Protein AF-A0A1D8U1Y0-F1 (afdb_monomer_lite)

Secondary structure (DSSP, 8-state):
-HHHHHHHHHHHHHHHHHHHHHHHHHHHHHHHHHHHHHHHHHHHHHH-GGG---PPPPPHHHHHHHHHHHHHHHHHHHHHHHTTSS-GGGGG---HHHHHHHHHHHHHHHHHHHHHHHHT--S---TTS--TT--TTTTPPPTT-SS-TTSHHHHHHH--S-TTS----

Structure (mmCIF, N/CA/C/O backbone):
data_AF-A0A1D8U1Y0-F1
#
_entry.id   AF-A0A1D8U1Y0-F1
#
loop_
_atom_site.group_PDB
_atom_site.id
_atom_site.type_symbol
_atom_site.label_atom_id
_atom_site.label_alt_id
_atom_site.label_comp_id
_atom_site.label_asym_id
_atom_site.label_entity_id
_atom_site.label_seq_id
_atom_site.pdbx_PDB_ins_code
_atom_site.Cartn_x
_atom_site.Cartn_y
_atom_site.Cartn_z
_atom_site.occupancy
_atom_site.B_iso_or_equiv
_atom_site.auth_seq_id
_atom_site.auth_comp_id
_atom_site.auth_asym_id
_atom_site.auth_atom_id
_atom_site.pdbx_PDB_model_num
ATOM 1 N N . MET A 1 1 ? -22.959 1.814 43.490 1.00 60.06 1 MET A N 1
ATOM 2 C CA . MET A 1 1 ? -22.176 2.727 42.620 1.00 60.06 1 MET A CA 1
ATOM 3 C C . MET A 1 1 ? -20.820 2.155 42.183 1.00 60.06 1 MET A C 1
ATOM 5 O O . MET A 1 1 ? -20.349 2.552 41.129 1.00 60.06 1 MET A O 1
ATOM 9 N N . GLU A 1 2 ? -20.203 1.193 42.888 1.00 61.97 2 GLU A N 1
ATOM 10 C CA . GLU A 1 2 ? -18.934 0.581 42.426 1.00 61.97 2 GLU A CA 1
ATOM 11 C C . GLU A 1 2 ? -19.053 -0.290 41.161 1.00 61.97 2 GLU A C 1
ATOM 13 O O . GLU A 1 2 ? -18.146 -0.300 40.330 1.00 61.97 2 GLU A O 1
ATOM 18 N N . SER A 1 3 ? -20.160 -1.022 40.997 1.00 63.06 3 SER A N 1
ATOM 19 C CA . SER A 1 3 ? -20.315 -1.977 39.888 1.00 63.06 3 SER A CA 1
ATOM 20 C C . SER A 1 3 ? -20.357 -1.301 38.513 1.00 63.06 3 SER A C 1
ATOM 22 O O . SER A 1 3 ? -19.796 -1.825 37.557 1.00 63.06 3 SER A O 1
ATOM 24 N N . THR A 1 4 ? -20.979 -0.124 38.404 1.00 64.56 4 THR A N 1
ATOM 25 C CA . THR A 1 4 ? -21.045 0.650 37.153 1.00 64.56 4 THR A CA 1
ATOM 26 C C . THR A 1 4 ? -19.697 1.283 36.801 1.00 64.56 4 THR A C 1
ATOM 28 O O . THR A 1 4 ? -19.325 1.327 35.632 1.00 64.56 4 THR A O 1
ATOM 31 N N . SER A 1 5 ? -18.914 1.691 37.807 1.00 74.56 5 SER A N 1
ATOM 32 C CA . SER A 1 5 ? -17.549 2.203 37.622 1.00 74.56 5 SER A CA 1
ATOM 33 C C . SER A 1 5 ? -16.607 1.140 37.037 1.00 74.56 5 SER A C 1
ATOM 35 O O . SER A 1 5 ? -15.924 1.394 36.044 1.00 74.56 5 SER A O 1
ATOM 37 N N . LYS A 1 6 ? -16.638 -0.088 37.576 1.00 72.81 6 LYS A N 1
ATOM 38 C CA . LYS A 1 6 ? -15.810 -1.211 37.092 1.00 72.81 6 LYS A CA 1
ATOM 39 C C . LYS A 1 6 ? -16.152 -1.621 35.650 1.00 72.81 6 LYS A C 1
ATOM 41 O O . LYS A 1 6 ? -15.247 -1.885 34.861 1.00 72.81 6 LYS A O 1
ATOM 46 N N . ILE A 1 7 ? -17.437 -1.615 35.280 1.00 75.38 7 ILE A N 1
ATOM 47 C CA . ILE A 1 7 ? -17.897 -1.919 33.909 1.00 75.38 7 ILE A CA 1
ATOM 48 C C . ILE A 1 7 ? -17.410 -0.857 32.907 1.00 75.38 7 ILE A C 1
ATOM 50 O O . ILE A 1 7 ? -16.925 -1.197 31.823 1.00 75.38 7 ILE A O 1
ATOM 54 N N . ASN A 1 8 ? -17.465 0.424 33.278 1.00 79.81 8 ASN A N 1
ATOM 55 C CA . ASN A 1 8 ? -16.986 1.517 32.427 1.00 79.81 8 ASN A CA 1
ATOM 56 C C . ASN A 1 8 ? -15.464 1.470 32.235 1.00 79.81 8 ASN A C 1
ATOM 58 O O . ASN A 1 8 ? -14.975 1.662 31.122 1.00 79.81 8 ASN A O 1
ATOM 62 N N . GLN A 1 9 ? -14.714 1.152 33.294 1.00 81.69 9 GLN A N 1
ATOM 63 C CA . GLN A 1 9 ? -13.262 0.970 33.215 1.00 81.69 9 GLN A CA 1
ATOM 64 C C . GLN A 1 9 ? -12.883 -0.189 32.286 1.00 81.69 9 GLN A C 1
ATOM 66 O O . GLN A 1 9 ? -12.014 -0.030 31.432 1.00 81.69 9 GLN A O 1
ATOM 71 N N . PHE A 1 10 ? -13.562 -1.334 32.402 1.00 86.19 10 PHE A N 1
ATOM 72 C CA . PHE A 1 10 ? -13.320 -2.484 31.530 1.00 86.19 10 PHE A CA 1
ATOM 73 C C . PHE A 1 10 ? -13.590 -2.160 30.054 1.00 86.19 10 PHE A C 1
ATOM 75 O O . PHE A 1 10 ? -12.794 -2.505 29.179 1.00 86.19 10 PHE A O 1
ATOM 82 N N . THR A 1 11 ? -14.683 -1.445 29.779 1.00 84.88 11 THR A N 1
ATOM 83 C CA . THR A 1 11 ? -15.060 -1.043 28.416 1.00 84.88 11 THR A CA 1
ATOM 84 C C . THR A 1 11 ? -14.023 -0.095 27.808 1.00 84.88 11 THR A C 1
ATOM 86 O O . THR A 1 11 ? -13.548 -0.334 26.698 1.00 84.88 11 THR A O 1
ATOM 89 N N . LEU A 1 12 ? -13.581 0.912 28.568 1.00 87.94 12 LEU A N 1
ATOM 90 C CA . LEU A 1 12 ? -12.555 1.862 28.133 1.00 87.94 12 LEU A CA 1
ATOM 91 C C . LEU A 1 12 ? -11.200 1.184 27.868 1.00 87.94 12 LEU A C 1
ATOM 93 O O . LEU A 1 12 ? -10.528 1.486 26.877 1.00 87.94 12 LEU A O 1
ATOM 97 N N . LEU A 1 13 ? -10.797 0.247 28.734 1.00 92.31 13 LEU A N 1
ATOM 98 C CA . LEU A 1 13 ? -9.569 -0.533 28.554 1.00 92.31 13 LEU A CA 1
ATOM 99 C C . LEU A 1 13 ? -9.629 -1.379 27.280 1.00 92.31 13 LEU A C 1
ATOM 101 O O . LEU A 1 13 ? -8.668 -1.399 26.509 1.00 92.31 13 LEU A O 1
ATOM 105 N N . ARG A 1 14 ? -10.767 -2.035 27.026 1.00 91.56 14 ARG A N 1
ATOM 106 C CA . ARG A 1 14 ? -10.985 -2.826 25.811 1.00 91.56 14 ARG A CA 1
ATOM 107 C C . ARG A 1 14 ? -10.875 -1.964 24.555 1.00 91.56 14 ARG A C 1
ATOM 109 O O . ARG A 1 14 ? -10.174 -2.348 23.624 1.00 91.56 14 ARG A O 1
ATOM 116 N N . GLU A 1 15 ? -11.534 -0.811 24.517 1.00 90.88 15 GLU A N 1
ATOM 117 C CA . GLU A 1 15 ? -11.465 0.100 23.366 1.00 90.88 15 GLU A CA 1
ATOM 118 C C . GLU A 1 15 ? -10.050 0.619 23.123 1.00 90.88 15 GLU A C 1
ATOM 120 O O . GLU A 1 15 ? -9.577 0.617 21.986 1.00 90.88 15 GLU A O 1
ATOM 125 N N . THR A 1 16 ? -9.349 0.997 24.194 1.00 93.88 16 THR A N 1
ATOM 126 C CA . THR A 1 16 ? -7.956 1.453 24.120 1.00 93.88 16 THR A CA 1
ATOM 127 C C . THR A 1 16 ? -7.054 0.366 23.543 1.00 93.88 16 THR A C 1
ATOM 129 O O . THR A 1 16 ? -6.234 0.646 22.667 1.00 93.88 16 THR A O 1
ATOM 132 N N . LEU A 1 17 ? -7.232 -0.884 23.984 1.00 95.62 17 LEU A N 1
ATOM 133 C CA . LEU A 1 17 ? -6.474 -2.019 23.469 1.00 95.62 17 LEU A CA 1
ATOM 134 C C . LEU A 1 17 ? -6.770 -2.262 21.986 1.00 95.62 17 LEU A C 1
ATOM 136 O O . LEU A 1 17 ? -5.836 -2.385 21.201 1.00 95.62 17 LEU A O 1
ATOM 140 N N . ILE A 1 18 ? -8.045 -2.270 21.584 1.00 95.06 18 ILE A N 1
ATOM 141 C CA . ILE A 1 18 ? -8.436 -2.471 20.180 1.00 95.06 18 ILE A CA 1
ATOM 142 C C . ILE A 1 18 ? -7.858 -1.358 19.299 1.00 95.06 18 ILE A C 1
ATOM 144 O O . ILE A 1 18 ? -7.290 -1.647 18.244 1.00 95.06 18 ILE A O 1
ATOM 148 N N . LYS A 1 19 ? -7.937 -0.097 19.740 1.00 95.88 19 LYS A N 1
ATOM 149 C CA . LYS A 1 19 ? -7.341 1.040 19.030 1.00 95.88 19 LYS A CA 1
ATOM 150 C C . LYS A 1 19 ? -5.836 0.872 18.877 1.00 95.88 19 LYS A C 1
ATOM 152 O O . LYS A 1 19 ? -5.297 1.081 17.791 1.00 95.88 19 LYS A O 1
ATOM 157 N N . PHE A 1 20 ? -5.154 0.482 19.950 1.00 96.06 20 PHE A N 1
ATOM 158 C CA . PHE A 1 20 ? -3.719 0.237 19.919 1.00 96.06 20 PHE A CA 1
ATOM 159 C C . PHE A 1 20 ? -3.365 -0.893 18.944 1.00 96.06 20 PHE A C 1
ATOM 161 O O . PHE A 1 20 ? -2.480 -0.721 18.106 1.00 96.06 20 PHE A O 1
ATOM 168 N N . THR A 1 21 ? -4.096 -2.012 18.975 1.00 95.06 21 THR A N 1
ATOM 169 C CA . THR A 1 21 ? -3.920 -3.116 18.022 1.00 95.06 21 THR A CA 1
ATOM 170 C C . THR A 1 21 ? -4.121 -2.644 16.584 1.00 95.06 21 THR A C 1
ATOM 172 O O . THR A 1 21 ? -3.291 -2.951 15.729 1.00 95.06 21 THR A O 1
ATOM 175 N N . TYR A 1 22 ? -5.163 -1.852 16.316 1.00 95.00 22 TYR A N 1
ATOM 176 C CA . TYR A 1 22 ? -5.391 -1.249 15.002 1.00 95.00 22 TYR A CA 1
ATOM 177 C C . TYR A 1 22 ? -4.197 -0.390 14.566 1.00 95.00 22 TYR A C 1
ATOM 179 O O . TYR A 1 22 ? -3.662 -0.575 13.475 1.00 95.00 22 TYR A O 1
ATOM 187 N N . GLN A 1 23 ? -3.707 0.501 15.428 1.00 95.00 23 GLN A N 1
ATOM 188 C CA . GLN A 1 23 ? -2.568 1.365 15.108 1.00 95.00 23 GLN A CA 1
ATOM 189 C C . GLN A 1 23 ? -1.291 0.566 14.820 1.00 95.00 23 GLN A C 1
ATOM 191 O O . GLN A 1 23 ? -0.617 0.829 13.821 1.00 95.00 23 GLN A O 1
ATOM 196 N N . VAL A 1 24 ? -0.970 -0.428 15.653 1.00 94.12 24 VAL A N 1
ATOM 197 C CA . VAL A 1 24 ? 0.174 -1.331 15.437 1.00 94.12 24 VAL A CA 1
ATOM 198 C C . VAL A 1 24 ? 0.051 -2.034 14.088 1.00 94.12 24 VAL A C 1
ATOM 200 O O . VAL A 1 24 ? 1.014 -2.100 13.322 1.00 94.12 24 VAL A O 1
ATOM 203 N N . PHE A 1 25 ? -1.148 -2.500 13.758 1.00 91.81 25 PHE A N 1
ATOM 204 C CA . PHE A 1 25 ? -1.425 -3.189 12.509 1.00 91.81 25 PHE A CA 1
ATOM 205 C C . PHE A 1 25 ? -1.304 -2.284 11.273 1.00 91.81 25 PHE A C 1
ATOM 207 O O . PHE A 1 25 ? -0.744 -2.688 10.256 1.00 91.81 25 PHE A O 1
ATOM 214 N N . GLN A 1 26 ? -1.750 -1.030 11.345 1.00 92.44 26 GLN A N 1
ATOM 215 C CA . GLN A 1 26 ? -1.556 -0.074 10.247 1.00 92.44 26 GLN A CA 1
ATOM 216 C C . GLN A 1 26 ? -0.074 0.290 10.061 1.00 92.44 26 GLN A C 1
ATOM 218 O O . GLN A 1 26 ? 0.406 0.465 8.934 1.00 92.44 26 GLN A O 1
ATOM 223 N N . GLN A 1 27 ? 0.684 0.359 11.156 1.00 92.25 27 GLN A N 1
ATOM 224 C CA . GLN A 1 27 ? 2.117 0.645 11.104 1.00 92.25 27 GLN A CA 1
ATOM 225 C C . GLN A 1 27 ? 2.928 -0.531 10.554 1.00 92.25 27 GLN A C 1
ATOM 227 O O . GLN A 1 27 ? 3.879 -0.306 9.801 1.00 92.25 27 GLN A O 1
ATOM 232 N N . SER A 1 28 ? 2.532 -1.775 10.837 1.00 91.25 28 SER A N 1
ATOM 233 C CA . SER A 1 28 ? 3.203 -2.953 10.276 1.00 91.25 28 SER A CA 1
ATOM 234 C C . SER A 1 28 ? 3.092 -2.998 8.745 1.00 91.25 28 SER A C 1
ATOM 236 O O . SER A 1 28 ? 4.099 -3.237 8.076 1.00 91.25 28 SER A O 1
ATOM 238 N N . LYS A 1 29 ? 1.931 -2.641 8.167 1.00 90.56 29 LYS A N 1
ATOM 239 C CA . LYS A 1 29 ? 1.740 -2.490 6.705 1.00 90.56 29 LYS A CA 1
ATOM 240 C C . LYS A 1 29 ? 2.721 -1.496 6.097 1.00 90.56 29 LYS A C 1
ATOM 242 O O . LYS A 1 29 ? 3.323 -1.748 5.049 1.00 90.56 29 LYS A O 1
ATOM 247 N N . THR A 1 30 ? 2.884 -0.356 6.765 1.00 90.25 30 THR A N 1
ATOM 248 C CA . THR A 1 30 ? 3.814 0.692 6.339 1.00 90.25 30 THR A CA 1
ATOM 249 C C . THR A 1 30 ? 5.249 0.185 6.361 1.00 90.25 30 THR A C 1
ATOM 251 O O . THR A 1 30 ? 5.964 0.335 5.368 1.00 90.25 30 THR A O 1
ATOM 254 N N . PHE A 1 31 ? 5.664 -0.423 7.473 1.00 92.19 31 PHE A N 1
ATOM 255 C CA . PHE A 1 31 ? 7.011 -0.958 7.623 1.00 92.19 31 PHE A CA 1
ATOM 256 C C . PHE A 1 31 ? 7.311 -2.011 6.554 1.00 92.19 31 PHE A C 1
ATOM 258 O O . PHE A 1 31 ? 8.312 -1.900 5.845 1.00 92.19 31 PHE A O 1
ATOM 265 N N . PHE A 1 32 ? 6.398 -2.966 6.372 1.00 92.69 32 PHE A N 1
ATOM 266 C CA . PHE A 1 32 ? 6.510 -4.001 5.353 1.00 92.69 32 PHE A CA 1
ATOM 267 C C . PHE A 1 32 ? 6.667 -3.405 3.949 1.00 92.69 32 PHE A C 1
ATOM 269 O O . PHE A 1 32 ? 7.582 -3.774 3.215 1.00 92.69 32 PHE A O 1
ATOM 276 N N . SER A 1 33 ? 5.818 -2.440 3.586 1.00 89.69 33 SER A N 1
ATOM 277 C CA . SER A 1 33 ? 5.853 -1.807 2.261 1.00 89.69 33 SER A CA 1
ATOM 278 C C . SER A 1 33 ? 7.179 -1.088 2.002 1.00 89.69 33 SER A C 1
ATOM 280 O O . SER A 1 33 ? 7.753 -1.207 0.918 1.00 89.69 33 SER A O 1
ATOM 282 N N . ILE A 1 34 ? 7.698 -0.364 3.000 1.00 91.94 34 ILE A N 1
ATOM 283 C CA . ILE A 1 34 ? 8.992 0.326 2.901 1.00 91.94 34 ILE A CA 1
ATOM 284 C C . ILE A 1 34 ? 10.125 -0.691 2.742 1.00 91.94 34 ILE A C 1
ATOM 286 O O . ILE A 1 34 ? 10.960 -0.530 1.850 1.00 91.94 34 ILE A O 1
ATOM 290 N N . ALA A 1 35 ? 10.135 -1.745 3.561 1.00 94.44 35 ALA A N 1
ATOM 291 C CA . ALA A 1 35 ? 11.137 -2.802 3.487 1.00 94.44 35 ALA A CA 1
ATOM 292 C C . ALA A 1 35 ? 11.122 -3.495 2.114 1.00 94.44 35 ALA A C 1
ATOM 294 O O . ALA A 1 35 ? 12.166 -3.596 1.468 1.00 94.44 35 ALA A O 1
ATOM 295 N N . HIS A 1 36 ? 9.942 -3.880 1.619 1.00 93.31 36 HIS A N 1
ATOM 296 C CA . HIS A 1 36 ? 9.770 -4.468 0.290 1.00 93.31 36 HIS A CA 1
ATOM 297 C C . HIS A 1 36 ? 10.334 -3.555 -0.809 1.00 93.31 36 HIS A C 1
ATOM 299 O O . HIS A 1 36 ? 11.133 -3.998 -1.636 1.00 93.31 36 HIS A O 1
ATOM 305 N N . ILE A 1 37 ? 9.983 -2.262 -0.799 1.00 91.06 37 ILE A N 1
ATOM 306 C CA . ILE A 1 37 ? 10.475 -1.290 -1.787 1.00 91.06 37 ILE A CA 1
ATOM 307 C C . ILE A 1 37 ? 11.998 -1.138 -1.710 1.00 91.06 37 ILE A C 1
ATOM 309 O O . ILE A 1 37 ? 12.648 -1.076 -2.757 1.00 91.06 37 ILE A O 1
ATOM 313 N N . ALA A 1 38 ? 12.571 -1.085 -0.506 1.00 91.62 38 ALA A N 1
ATOM 314 C CA . ALA A 1 38 ? 14.009 -0.936 -0.305 1.00 91.62 38 ALA A CA 1
ATOM 315 C C . ALA A 1 38 ? 14.788 -2.156 -0.821 1.00 91.62 38 ALA A C 1
ATOM 317 O O . ALA A 1 38 ? 15.744 -1.995 -1.585 1.00 91.62 38 ALA A O 1
ATOM 318 N N . ILE A 1 39 ? 14.342 -3.368 -0.471 1.00 94.81 39 ILE A N 1
ATOM 319 C CA . ILE A 1 39 ? 14.940 -4.625 -0.948 1.00 94.81 39 ILE A CA 1
ATOM 320 C C . IL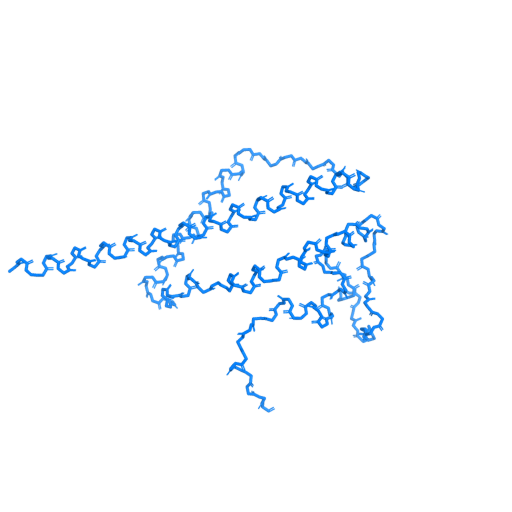E A 1 39 ? 14.834 -4.695 -2.471 1.00 94.81 39 ILE A C 1
ATOM 322 O O . ILE A 1 39 ? 15.840 -4.890 -3.153 1.00 94.81 39 ILE A O 1
ATOM 326 N N . ARG A 1 40 ? 13.640 -4.443 -3.020 1.00 92.12 40 ARG A N 1
ATOM 327 C CA . ARG A 1 40 ? 13.393 -4.450 -4.466 1.00 92.12 40 ARG A CA 1
ATOM 328 C C . ARG A 1 40 ? 14.305 -3.464 -5.192 1.00 92.12 40 ARG A C 1
ATOM 330 O O . ARG A 1 40 ? 14.882 -3.802 -6.219 1.00 92.12 40 ARG A O 1
ATOM 337 N N . ALA A 1 41 ? 14.456 -2.247 -4.670 1.00 89.12 41 ALA A N 1
ATOM 338 C CA . ALA A 1 41 ? 15.328 -1.237 -5.262 1.00 89.12 41 ALA A CA 1
ATOM 339 C C . ALA A 1 41 ? 16.803 -1.662 -5.240 1.00 89.12 41 ALA A C 1
ATOM 341 O O . ALA A 1 41 ? 17.501 -1.467 -6.236 1.00 89.12 41 ALA A O 1
ATOM 342 N N . ARG A 1 42 ? 17.267 -2.266 -4.138 1.00 91.00 42 ARG A N 1
ATOM 343 C CA . ARG A 1 42 ? 18.638 -2.776 -4.022 1.00 91.00 42 ARG A CA 1
ATOM 344 C C . ARG A 1 42 ? 18.899 -3.907 -5.014 1.00 91.00 42 ARG A C 1
ATOM 346 O O . ARG A 1 42 ? 19.883 -3.833 -5.739 1.00 91.00 42 ARG A O 1
ATOM 353 N N . LEU A 1 43 ? 18.003 -4.891 -5.093 1.00 93.44 43 LEU A N 1
ATOM 354 C CA . LEU A 1 43 ? 18.112 -6.001 -6.043 1.00 93.44 43 LEU A CA 1
ATOM 355 C C . LEU A 1 43 ? 18.089 -5.511 -7.493 1.00 93.44 43 LEU A C 1
ATOM 357 O O . LEU A 1 43 ? 18.943 -5.906 -8.281 1.00 93.44 43 LEU A O 1
ATOM 361 N N . ARG A 1 44 ? 17.192 -4.578 -7.836 1.00 91.50 44 ARG A N 1
ATOM 362 C CA . ARG A 1 44 ? 17.162 -3.983 -9.178 1.00 91.50 44 ARG A CA 1
ATOM 363 C C . ARG A 1 44 ? 18.500 -3.350 -9.540 1.00 91.50 44 ARG A C 1
ATOM 365 O O . ARG A 1 44 ? 18.966 -3.527 -10.651 1.00 91.50 44 ARG A O 1
ATOM 372 N N . ASN A 1 45 ? 19.111 -2.605 -8.622 1.00 89.31 45 ASN A N 1
ATOM 373 C CA . ASN A 1 45 ? 20.383 -1.940 -8.900 1.00 89.31 45 ASN A CA 1
ATOM 374 C C . ASN A 1 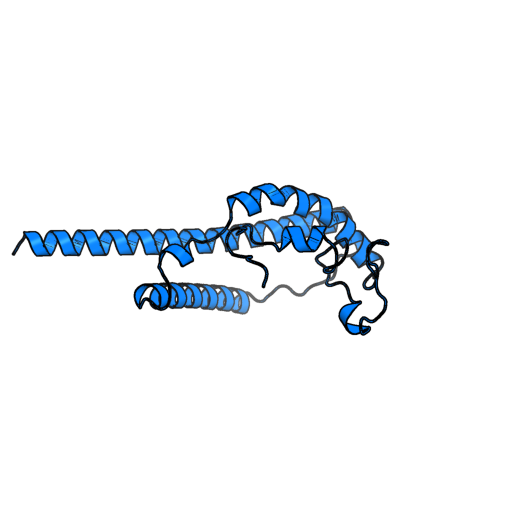45 ? 21.546 -2.934 -9.086 1.00 89.31 45 ASN A C 1
ATOM 376 O O . ASN A 1 45 ? 22.532 -2.564 -9.711 1.00 89.31 45 ASN A O 1
ATOM 380 N N . ILE A 1 46 ? 21.435 -4.156 -8.549 1.00 91.31 46 ILE A N 1
ATOM 381 C CA . ILE A 1 46 ? 22.411 -5.239 -8.745 1.00 91.31 46 ILE A CA 1
ATOM 382 C C . ILE A 1 46 ? 22.214 -5.895 -10.118 1.00 91.31 46 ILE A C 1
ATOM 384 O O . ILE A 1 46 ? 23.173 -6.028 -10.866 1.00 91.31 46 ILE A O 1
ATOM 388 N N . PHE A 1 47 ? 20.982 -6.284 -10.458 1.00 90.44 47 PHE A N 1
ATOM 389 C CA . PHE A 1 47 ? 20.705 -7.064 -11.674 1.00 90.44 47 PHE A CA 1
ATOM 390 C C . PHE A 1 47 ? 20.454 -6.216 -12.930 1.00 90.44 47 PHE A C 1
ATOM 392 O O . PHE A 1 47 ? 20.670 -6.682 -14.041 1.00 90.44 47 PHE A O 1
ATOM 399 N N . PHE A 1 48 ? 19.997 -4.975 -12.765 1.00 88.75 48 PHE A N 1
ATOM 400 C CA . PHE A 1 48 ? 19.638 -4.051 -13.844 1.00 88.75 48 PHE A CA 1
ATOM 401 C C . PHE A 1 48 ? 20.197 -2.643 -13.555 1.00 88.75 48 PHE A C 1
ATOM 403 O O . PHE A 1 48 ? 19.425 -1.696 -13.350 1.00 88.75 48 PHE A O 1
ATOM 410 N N . PRO A 1 49 ? 21.532 -2.472 -13.508 1.00 85.06 49 PRO A N 1
ATOM 411 C CA . PRO A 1 49 ? 22.167 -1.200 -13.151 1.00 85.06 49 PRO A CA 1
ATOM 412 C C . PRO A 1 49 ? 21.811 -0.058 -14.116 1.00 85.06 49 PRO A C 1
ATOM 414 O O . PRO A 1 49 ? 21.666 1.081 -13.674 1.00 85.06 49 PRO A O 1
ATOM 417 N N . GLU A 1 50 ? 21.550 -0.360 -15.391 1.00 83.75 50 GLU A N 1
ATOM 418 C CA . GLU A 1 50 ? 21.117 0.611 -16.413 1.00 83.75 50 GLU A CA 1
ATOM 419 C C . GLU A 1 50 ? 19.782 1.299 -16.073 1.00 83.75 50 GLU A C 1
ATOM 421 O O . GLU A 1 50 ? 19.497 2.416 -16.504 1.00 83.75 50 GLU A O 1
ATOM 426 N N . LEU A 1 51 ? 18.943 0.659 -15.249 1.00 80.88 51 LEU A N 1
ATOM 427 C CA . LEU A 1 51 ? 17.670 1.221 -14.786 1.00 80.88 51 LEU A CA 1
ATOM 428 C C . LEU A 1 51 ? 17.823 2.179 -13.600 1.00 80.88 51 LEU A C 1
ATOM 430 O O . LEU A 1 51 ? 16.814 2.666 -13.064 1.00 80.88 51 LEU A O 1
ATOM 434 N N . LYS A 1 52 ? 19.052 2.446 -13.147 1.00 77.25 52 LYS A N 1
ATOM 435 C CA . LYS A 1 52 ? 19.349 3.351 -12.035 1.00 77.25 52 LYS A CA 1
ATOM 436 C C . LYS A 1 52 ? 19.042 4.799 -12.433 1.00 77.25 52 LYS A C 1
ATOM 438 O O . LYS A 1 52 ? 19.920 5.598 -12.729 1.00 77.25 52 LYS A O 1
ATOM 443 N N . LYS A 1 53 ? 17.761 5.171 -12.388 1.00 69.56 53 LYS A N 1
ATOM 444 C CA . LYS A 1 53 ? 17.340 6.573 -12.478 1.00 69.56 53 LYS A CA 1
ATOM 445 C C . LYS A 1 53 ? 17.799 7.327 -11.231 1.00 69.56 53 LYS A C 1
ATOM 447 O O . LYS A 1 53 ? 17.495 6.906 -10.111 1.00 69.56 53 LYS A O 1
ATOM 452 N N . ILE A 1 54 ? 18.447 8.472 -11.434 1.00 57.38 54 ILE A N 1
ATOM 453 C CA . ILE A 1 54 ? 18.713 9.457 -10.383 1.00 57.38 54 ILE A CA 1
ATOM 454 C C . ILE A 1 54 ? 17.361 10.062 -9.993 1.00 57.38 54 ILE A C 1
ATOM 456 O O . ILE A 1 54 ? 16.836 10.947 -10.662 1.00 57.38 54 ILE A O 1
ATOM 460 N N . ARG A 1 55 ? 16.736 9.520 -8.947 1.00 68.62 55 ARG A N 1
ATOM 461 C CA . ARG A 1 55 ? 15.576 10.150 -8.312 1.00 68.62 55 ARG A CA 1
ATOM 462 C C . ARG A 1 55 ? 16.097 11.060 -7.215 1.00 68.62 55 ARG A C 1
ATOM 464 O O . ARG A 1 55 ? 16.922 10.627 -6.413 1.00 68.62 55 ARG A O 1
ATOM 471 N N . GLN A 1 56 ? 15.600 12.290 -7.165 1.00 74.06 56 GLN A N 1
ATOM 472 C CA . GLN A 1 56 ? 15.858 13.140 -6.013 1.00 74.06 56 GLN A CA 1
ATOM 473 C C . GLN A 1 56 ? 15.219 12.498 -4.772 1.00 74.06 56 GLN A C 1
ATOM 475 O O . GLN A 1 56 ? 14.076 12.027 -4.851 1.00 74.06 56 GLN A O 1
ATOM 480 N N . PRO A 1 57 ? 15.943 12.413 -3.644 1.00 78.25 57 PRO A N 1
ATOM 481 C CA . PRO A 1 57 ? 15.361 11.916 -2.409 1.00 78.25 57 PRO A CA 1
ATOM 482 C C . PRO A 1 57 ? 14.235 12.852 -1.958 1.00 78.25 57 PRO A C 1
ATOM 484 O O . PRO A 1 57 ? 14.321 14.070 -2.111 1.00 78.25 57 PRO A O 1
ATOM 487 N N . LEU A 1 58 ? 13.176 12.281 -1.381 1.00 82.38 58 LEU A N 1
ATOM 488 C CA . LEU A 1 58 ? 12.125 13.071 -0.738 1.00 82.38 58 LEU A CA 1
ATOM 489 C C . LEU A 1 58 ? 12.738 13.894 0.402 1.00 82.38 58 LEU A C 1
ATOM 491 O O . LEU A 1 58 ? 13.552 13.381 1.175 1.00 82.38 58 LEU A O 1
ATOM 495 N N . SER A 1 59 ? 12.335 15.159 0.528 1.00 91.56 59 SER A N 1
ATOM 496 C CA . SER A 1 59 ? 12.803 16.004 1.626 1.00 91.56 59 SER A CA 1
ATOM 497 C C . SER A 1 59 ? 12.328 15.454 2.976 1.00 91.56 59 SER A C 1
ATOM 499 O O . SER A 1 59 ? 11.244 14.874 3.091 1.00 91.56 59 SER A O 1
ATOM 501 N N . LYS A 1 60 ? 13.124 15.661 4.034 1.00 92.25 60 LYS A N 1
ATOM 502 C CA . LYS A 1 60 ? 12.756 15.241 5.399 1.00 92.25 60 LYS A CA 1
ATOM 503 C C . LYS A 1 60 ? 11.414 15.836 5.836 1.00 92.25 60 LYS A C 1
ATOM 505 O O . LYS A 1 60 ? 10.602 15.136 6.429 1.00 92.25 60 LYS A O 1
ATOM 510 N N . GLN A 1 61 ? 11.166 17.102 5.498 1.00 95.06 61 GLN A N 1
ATOM 511 C CA . GLN A 1 61 ? 9.907 17.785 5.799 1.00 95.06 61 GLN A CA 1
ATOM 512 C C . GLN A 1 61 ? 8.710 17.079 5.156 1.00 95.06 61 GLN A C 1
ATOM 514 O O . GLN A 1 61 ? 7.704 16.844 5.820 1.00 95.06 61 GLN A O 1
ATOM 519 N N . LEU A 1 62 ? 8.832 16.686 3.886 1.00 92.31 62 LEU A N 1
ATOM 520 C CA . LEU A 1 62 ? 7.768 15.981 3.183 1.00 92.31 62 LEU A CA 1
ATOM 521 C C . LEU A 1 62 ? 7.521 14.588 3.782 1.00 92.31 62 LEU A C 1
ATOM 523 O O . LEU A 1 62 ? 6.373 14.187 3.944 1.00 92.31 62 LEU A O 1
ATOM 527 N N . LEU A 1 63 ? 8.579 13.870 4.178 1.00 91.25 63 LEU A N 1
ATOM 528 C CA . LEU A 1 63 ? 8.452 12.580 4.871 1.00 91.25 63 LEU A CA 1
ATOM 529 C C . LEU A 1 63 ? 7.713 12.709 6.212 1.00 91.25 63 LEU A C 1
ATOM 531 O O . LEU A 1 63 ? 6.856 11.878 6.520 1.00 91.25 63 LEU A O 1
ATOM 535 N N . LEU A 1 64 ? 8.016 13.751 6.991 1.00 94.62 64 LEU A N 1
ATOM 536 C CA . LEU A 1 64 ? 7.326 14.037 8.252 1.00 94.62 64 LEU A CA 1
ATOM 537 C C . LEU A 1 64 ? 5.853 14.390 8.024 1.00 94.62 64 LEU A C 1
ATOM 539 O O . LEU A 1 64 ? 4.987 13.885 8.738 1.00 94.62 64 LEU A O 1
ATOM 543 N N . GLU A 1 65 ? 5.556 15.188 6.999 1.00 96.12 65 GLU A N 1
ATOM 544 C CA . GLU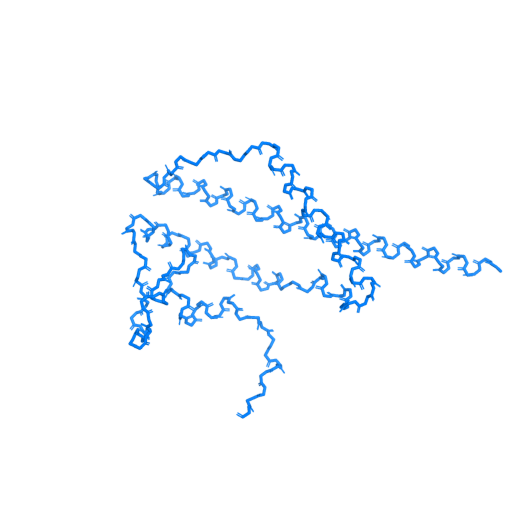 A 1 65 ? 4.180 15.533 6.637 1.00 96.12 65 GLU A CA 1
ATOM 545 C C . GLU A 1 65 ? 3.388 14.293 6.195 1.00 96.12 65 GLU A C 1
ATOM 547 O O . GLU A 1 65 ? 2.262 14.082 6.646 1.00 96.12 65 GLU A O 1
ATOM 552 N N . PHE A 1 66 ? 3.987 13.401 5.398 1.00 92.50 66 PHE A N 1
ATOM 553 C CA . PHE A 1 66 ? 3.367 12.120 5.048 1.00 92.50 66 PHE A CA 1
ATOM 554 C C . PHE A 1 66 ? 3.094 11.251 6.280 1.00 92.50 66 PHE A C 1
ATOM 556 O O . PHE A 1 66 ? 2.013 10.671 6.400 1.00 92.50 66 PHE A O 1
ATOM 563 N N . ALA A 1 67 ? 4.048 11.156 7.210 1.00 92.50 67 ALA A N 1
ATOM 564 C CA . ALA A 1 67 ? 3.857 10.406 8.449 1.00 92.50 67 ALA A CA 1
ATOM 565 C C . ALA A 1 67 ? 2.701 10.982 9.284 1.00 92.50 67 ALA A C 1
ATOM 567 O O . ALA A 1 67 ? 1.840 10.225 9.739 1.00 92.50 67 ALA A O 1
ATOM 568 N N . LYS A 1 68 ? 2.634 12.313 9.412 1.00 96.06 68 LYS A N 1
ATOM 569 C CA . LYS A 1 68 ? 1.552 13.023 10.105 1.00 96.06 68 LYS A CA 1
ATOM 570 C C . LYS A 1 68 ? 0.195 12.770 9.450 1.00 96.06 68 LYS A C 1
ATOM 572 O O . LYS A 1 68 ? -0.741 12.367 10.135 1.00 96.06 68 LYS A O 1
ATOM 577 N N . ARG A 1 69 ? 0.084 12.946 8.130 1.00 96.50 69 ARG A N 1
ATOM 578 C CA . ARG A 1 69 ? -1.179 12.737 7.400 1.00 96.50 69 ARG A CA 1
ATOM 579 C C . ARG A 1 69 ? -1.685 11.306 7.511 1.00 96.50 69 ARG A C 1
ATOM 581 O O . ARG A 1 69 ? -2.876 11.114 7.713 1.00 96.50 69 ARG A O 1
ATOM 588 N N . ARG A 1 70 ? -0.799 10.307 7.455 1.00 94.69 70 ARG A N 1
ATOM 589 C CA . ARG A 1 70 ? -1.190 8.904 7.673 1.00 94.69 70 ARG A CA 1
ATOM 590 C C . ARG A 1 70 ? -1.714 8.655 9.081 1.00 94.69 70 ARG A C 1
ATOM 592 O O . ARG A 1 70 ? -2.721 7.973 9.227 1.00 94.69 70 ARG A O 1
ATOM 599 N N . LYS A 1 71 ? -1.060 9.217 10.104 1.00 95.12 71 LYS A N 1
ATOM 600 C CA . LYS A 1 71 ? -1.547 9.123 11.487 1.00 95.12 71 LYS A CA 1
ATOM 601 C C . LYS A 1 71 ? -2.944 9.735 11.613 1.00 95.12 71 LYS A C 1
ATOM 603 O O . LYS A 1 71 ? -3.822 9.110 12.192 1.00 95.12 71 LYS A O 1
ATOM 608 N N . ASN A 1 72 ? -3.146 10.920 11.041 1.00 97.31 72 ASN A N 1
ATOM 609 C CA . ASN A 1 72 ? -4.440 11.599 11.069 1.00 97.31 72 ASN A CA 1
ATOM 610 C C . ASN A 1 72 ? -5.520 10.803 10.328 1.00 97.31 72 ASN A C 1
ATOM 612 O O . ASN A 1 72 ? -6.633 10.702 10.825 1.00 97.31 72 ASN A O 1
ATOM 616 N N . LEU A 1 73 ? -5.184 10.211 9.178 1.00 96.56 73 LEU A N 1
ATOM 617 C CA . LEU A 1 73 ? -6.104 9.358 8.431 1.00 96.56 73 LEU A CA 1
ATOM 618 C C . LEU A 1 73 ? -6.520 8.131 9.251 1.00 96.56 73 LEU A C 1
ATOM 620 O O . LEU A 1 73 ? -7.704 7.848 9.336 1.00 96.56 73 LEU A O 1
ATOM 624 N N . GLY A 1 74 ? -5.572 7.444 9.896 1.00 95.62 74 GLY A N 1
ATOM 625 C CA . GLY A 1 74 ? -5.897 6.311 10.768 1.00 95.62 74 GLY A CA 1
ATOM 626 C C . GLY A 1 74 ? -6.738 6.710 11.985 1.00 95.62 74 GLY A C 1
ATOM 627 O O . GLY A 1 74 ? -7.586 5.944 12.425 1.00 95.62 74 GLY A O 1
ATOM 628 N N . GLU A 1 75 ? -6.543 7.914 12.526 1.00 96.94 75 GLU A N 1
ATOM 629 C CA . GLU A 1 75 ? -7.394 8.426 13.605 1.00 96.94 75 GLU A CA 1
ATOM 630 C C . GLU A 1 75 ? -8.818 8.728 13.120 1.00 96.94 75 GLU A C 1
ATOM 632 O O . GLU A 1 75 ? -9.773 8.390 13.813 1.00 96.94 75 GLU A O 1
ATOM 637 N N . ALA A 1 76 ? -8.965 9.322 11.933 1.00 97.25 76 ALA A N 1
ATOM 638 C CA . ALA A 1 76 ? -10.272 9.558 11.327 1.00 97.25 76 ALA A CA 1
ATOM 639 C C . ALA A 1 76 ? -11.012 8.237 11.058 1.00 97.25 76 ALA A C 1
ATOM 641 O O . ALA A 1 76 ? -12.167 8.097 11.439 1.00 97.25 76 ALA A O 1
ATOM 642 N N . ASP A 1 77 ? -10.312 7.244 10.508 1.00 96.50 77 ASP A N 1
ATOM 643 C CA . ASP A 1 77 ? -10.832 5.895 10.255 1.00 96.50 77 ASP A CA 1
ATOM 644 C C . ASP A 1 77 ? -11.313 5.233 11.565 1.00 96.50 77 ASP A C 1
ATOM 646 O O . ASP A 1 77 ? -12.435 4.743 11.672 1.00 96.50 77 ASP A O 1
ATOM 650 N N . TRP A 1 78 ? -10.515 5.323 12.635 1.00 96.75 78 TRP A N 1
ATOM 651 C CA . TRP A 1 78 ? -10.932 4.856 13.959 1.00 96.75 78 TRP A CA 1
ATOM 652 C C . TRP A 1 78 ? -12.208 5.555 14.461 1.00 96.75 78 TRP A C 1
ATOM 654 O O . TRP A 1 78 ? -13.113 4.898 14.977 1.00 96.75 78 TRP A O 1
ATOM 664 N N . GLN A 1 79 ? -12.300 6.878 14.306 1.00 96.94 79 GLN A N 1
ATOM 665 C CA . GLN A 1 79 ? -13.468 7.650 14.738 1.00 96.94 79 GLN A CA 1
ATOM 666 C C . GLN A 1 79 ? -14.725 7.312 13.935 1.00 96.94 79 GLN A C 1
ATOM 668 O O . GLN A 1 79 ? -15.805 7.226 14.516 1.00 96.94 79 GLN A O 1
ATOM 673 N N . ASP A 1 80 ? -14.604 7.105 12.627 1.00 97.62 80 ASP A N 1
ATOM 674 C CA . ASP A 1 80 ? -15.730 6.725 11.772 1.00 97.62 80 ASP A CA 1
ATOM 675 C C . ASP A 1 80 ? -16.253 5.330 12.135 1.00 97.62 80 ASP A C 1
ATOM 677 O O . ASP A 1 80 ? -17.467 5.135 12.257 1.00 97.62 80 ASP A O 1
ATOM 681 N N . ALA A 1 81 ? -15.353 4.390 12.441 1.00 96.06 81 ALA A N 1
ATOM 682 C CA 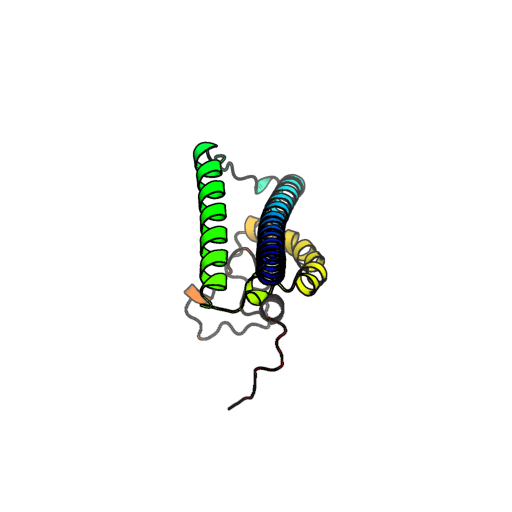. ALA A 1 81 ? -15.724 3.082 12.974 1.00 96.06 81 ALA A CA 1
ATOM 683 C C . ALA A 1 81 ? -16.436 3.185 14.337 1.00 96.06 81 ALA A C 1
ATOM 685 O O . ALA A 1 81 ? -17.441 2.511 14.563 1.00 96.06 81 ALA A O 1
ATOM 686 N N . GLN A 1 82 ? -15.960 4.051 15.243 1.00 94.44 82 GLN A N 1
ATOM 687 C CA . GLN A 1 82 ? -16.606 4.279 16.546 1.00 94.44 82 GLN A CA 1
ATOM 688 C C . GLN A 1 82 ? -17.991 4.923 16.417 1.00 94.44 82 GLN A C 1
ATOM 690 O O . GLN A 1 82 ? -18.889 4.603 17.192 1.00 94.44 82 GLN A O 1
ATOM 695 N N . LYS A 1 83 ? -18.185 5.801 15.427 1.00 96.31 83 LYS A N 1
ATOM 696 C CA . LYS A 1 83 ? -19.490 6.405 15.107 1.00 96.31 83 LYS A CA 1
ATOM 697 C C . LYS A 1 83 ? -20.445 5.433 14.408 1.00 96.31 83 LYS A C 1
ATOM 699 O O . LYS A 1 83 ? -21.599 5.787 14.184 1.00 96.31 83 LYS A O 1
ATOM 704 N N . GLY A 1 84 ? -19.980 4.236 14.050 1.00 95.88 84 GLY A N 1
ATOM 705 C CA . GLY A 1 84 ? -20.789 3.227 13.376 1.00 95.88 84 GLY A CA 1
ATOM 706 C C . GLY A 1 84 ? -20.996 3.485 11.884 1.00 95.88 84 GLY A C 1
ATOM 707 O O . GLY A 1 84 ? -21.911 2.902 11.309 1.00 95.88 84 GLY A O 1
ATOM 708 N N . VAL A 1 85 ? -20.154 4.308 11.240 1.00 97.81 85 VAL A N 1
ATOM 709 C CA . VAL A 1 85 ? -20.164 4.469 9.769 1.00 97.81 85 VAL A CA 1
ATOM 710 C C . VAL A 1 85 ? -19.943 3.110 9.089 1.00 97.81 85 VAL A C 1
ATOM 712 O O . VAL A 1 85 ? -20.534 2.819 8.05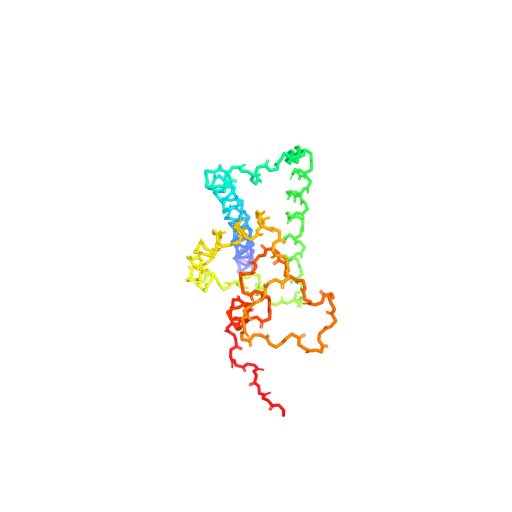2 1.00 97.81 85 VAL A O 1
ATOM 715 N N . TYR A 1 86 ? -19.132 2.252 9.710 1.00 96.44 86 TYR A N 1
ATOM 716 C CA . TYR A 1 86 ? -18.966 0.839 9.381 1.00 96.44 86 TYR A CA 1
ATOM 717 C C . TYR A 1 86 ? -18.516 0.053 10.633 1.00 96.44 86 TYR A C 1
ATOM 719 O O . TYR A 1 86 ? -18.054 0.655 11.607 1.00 96.44 86 TYR A O 1
ATOM 727 N N . PRO A 1 87 ? -18.625 -1.291 10.655 1.00 95.31 87 PRO A N 1
ATOM 728 C CA . PRO A 1 87 ? -18.240 -2.089 11.821 1.00 95.31 87 PRO A CA 1
ATOM 729 C C . PRO A 1 87 ? -16.740 -2.001 12.132 1.00 95.31 87 PRO A C 1
ATOM 731 O O . PRO A 1 87 ? -15.922 -2.129 11.223 1.00 95.31 87 PRO A O 1
ATOM 734 N N . VAL A 1 88 ? -16.367 -1.925 13.416 1.00 93.81 88 VAL A N 1
ATOM 735 C CA . VAL A 1 88 ? -14.958 -1.917 13.882 1.00 93.81 88 VAL A CA 1
ATOM 736 C C . VAL A 1 88 ? -14.149 -3.104 13.346 1.00 93.81 88 VAL A C 1
ATOM 738 O O . VAL A 1 88 ? -12.964 -2.959 13.060 1.00 93.81 88 VAL A O 1
ATOM 741 N N . GLY A 1 89 ? -14.781 -4.267 13.147 1.00 92.88 89 GLY A N 1
ATOM 742 C CA . GLY A 1 89 ? -14.127 -5.437 12.546 1.00 92.88 89 GLY A CA 1
ATOM 743 C C . GLY A 1 89 ? -13.536 -5.165 11.156 1.00 92.88 89 GLY A C 1
ATOM 744 O O . GLY A 1 89 ? -12.496 -5.724 10.820 1.00 92.88 89 GLY A O 1
ATOM 745 N N . THR A 1 90 ? -14.124 -4.237 10.394 1.00 93.25 90 THR A N 1
ATOM 746 C CA . THR A 1 90 ? -13.661 -3.831 9.054 1.00 93.25 90 THR A CA 1
ATOM 747 C C . THR A 1 90 ? -12.264 -3.211 9.089 1.00 93.25 90 THR A C 1
ATOM 749 O O . THR A 1 90 ? -11.483 -3.396 8.160 1.00 93.25 90 THR A O 1
ATOM 752 N N . LEU A 1 91 ? -11.889 -2.548 10.190 1.00 92.94 91 LEU A N 1
ATOM 753 C CA . LEU A 1 91 ? -10.539 -1.999 10.370 1.00 92.94 91 LEU A CA 1
ATOM 754 C C . LEU A 1 91 ? -9.451 -3.088 10.324 1.00 92.94 91 LEU A C 1
ATOM 756 O O . LEU A 1 91 ? -8.290 -2.816 10.002 1.00 92.94 91 LEU A O 1
ATOM 760 N N . PHE A 1 92 ? -9.834 -4.329 10.628 1.00 91.88 92 PHE A N 1
ATOM 761 C CA . PHE A 1 92 ? -8.973 -5.507 10.636 1.00 91.88 92 PHE A CA 1
ATOM 762 C C . PHE A 1 92 ? -9.201 -6.422 9.429 1.00 91.88 92 PHE A C 1
ATOM 764 O O . PHE A 1 92 ? -8.467 -7.398 9.283 1.00 91.88 92 PHE A O 1
ATOM 771 N N . ASP A 1 93 ? -10.133 -6.084 8.531 1.00 87.75 93 ASP A N 1
ATOM 772 C CA . ASP A 1 93 ? -10.474 -6.869 7.340 1.00 87.75 93 ASP A CA 1
ATOM 773 C C . ASP A 1 93 ? -9.378 -6.750 6.272 1.00 87.75 93 ASP A C 1
ATOM 775 O O . ASP A 1 93 ? -9.432 -5.960 5.329 1.00 87.75 93 ASP A O 1
ATOM 779 N N . ASN A 1 94 ? -8.282 -7.470 6.499 1.00 79.88 94 ASN A N 1
ATOM 780 C CA . ASN A 1 94 ? -7.138 -7.519 5.606 1.00 79.88 94 ASN A CA 1
ATOM 781 C C . ASN A 1 94 ? -6.744 -8.981 5.401 1.00 79.88 94 ASN A C 1
ATOM 783 O O . ASN A 1 94 ? -6.384 -9.645 6.379 1.00 79.88 94 ASN A O 1
ATOM 787 N N . PRO A 1 95 ? -6.743 -9.477 4.154 1.00 82.94 95 PRO A N 1
ATOM 788 C CA . PRO A 1 95 ? -6.486 -10.879 3.851 1.00 82.94 95 PRO A CA 1
ATOM 789 C C . PRO A 1 95 ? -4.978 -11.178 3.899 1.00 82.94 95 PRO A C 1
ATOM 791 O O . PRO A 1 95 ? -4.358 -11.522 2.897 1.00 82.94 95 PRO A O 1
ATOM 794 N N . TRP A 1 96 ? -4.347 -11.019 5.066 1.00 83.81 96 TRP A N 1
ATOM 795 C CA . TRP A 1 96 ? -2.901 -11.215 5.229 1.00 83.81 96 TRP A CA 1
ATOM 796 C C . TRP A 1 96 ? -2.449 -12.639 4.921 1.00 83.81 96 TRP A C 1
ATOM 798 O O . TRP A 1 96 ? -1.339 -12.828 4.435 1.00 83.81 96 TRP A O 1
ATOM 808 N N . GLN A 1 97 ? -3.300 -13.630 5.190 1.00 87.06 97 GLN A N 1
ATOM 809 C CA . GLN A 1 97 ? -3.020 -15.022 4.844 1.00 87.06 97 GLN A CA 1
ATOM 810 C C . GLN A 1 97 ? -2.825 -15.171 3.334 1.00 87.06 97 GLN A C 1
ATOM 812 O O . GLN A 1 97 ? -1.781 -15.654 2.900 1.00 87.06 97 GLN A O 1
ATOM 817 N N . ASP A 1 98 ? -3.776 -14.672 2.540 1.00 82.81 98 ASP A N 1
ATOM 818 C CA . ASP A 1 98 ? -3.667 -14.673 1.082 1.00 82.81 98 ASP A CA 1
ATOM 819 C C . ASP A 1 98 ? -2.494 -13.809 0.618 1.00 82.81 98 ASP A C 1
ATOM 821 O O . ASP A 1 98 ? -1.696 -14.241 -0.210 1.00 82.81 98 ASP A O 1
ATOM 825 N N . PHE A 1 99 ? -2.315 -12.625 1.208 1.00 85.06 99 PHE A N 1
ATOM 826 C CA . PHE A 1 99 ? -1.189 -11.752 0.888 1.00 85.06 99 PHE A CA 1
ATOM 827 C C . PHE A 1 99 ? 0.155 -12.480 1.012 1.00 85.06 99 PHE A C 1
ATOM 829 O O . PHE A 1 99 ? 0.941 -12.479 0.066 1.00 85.06 99 PHE A O 1
ATOM 836 N N . PHE A 1 100 ? 0.422 -13.135 2.147 1.00 88.38 100 PHE A N 1
ATOM 837 C CA . PHE A 1 100 ? 1.678 -13.858 2.353 1.00 88.38 100 PHE A CA 1
ATOM 838 C C . PHE A 1 100 ? 1.762 -15.147 1.535 1.00 88.38 100 PHE A C 1
ATOM 840 O O . PHE A 1 100 ? 2.858 -15.506 1.107 1.00 88.38 100 PHE A O 1
ATOM 847 N N . ARG A 1 101 ? 0.629 -15.802 1.257 1.00 89.06 101 ARG A N 1
ATOM 848 C CA . ARG A 1 101 ? 0.558 -16.960 0.357 1.00 89.06 101 ARG A CA 1
ATOM 849 C C . ARG A 1 101 ? 1.015 -16.608 -1.060 1.00 89.06 101 ARG A C 1
ATOM 851 O O . ARG A 1 101 ? 1.769 -17.376 -1.649 1.00 89.06 101 ARG A O 1
ATOM 858 N N . TYR A 1 102 ? 0.596 -15.458 -1.589 1.00 84.62 102 TYR A N 1
ATOM 859 C CA . TYR A 1 102 ? 0.942 -15.010 -2.946 1.00 84.62 102 TYR A CA 1
ATOM 860 C C . TYR A 1 102 ? 2.189 -14.115 -3.006 1.00 84.62 102 TYR A C 1
ATOM 862 O O . TYR A 1 102 ? 2.690 -13.818 -4.088 1.00 84.62 102 TYR A O 1
ATOM 870 N N . TYR A 1 103 ? 2.747 -13.699 -1.868 1.00 88.94 103 TYR A N 1
ATOM 871 C CA . TYR A 1 103 ? 3.930 -12.835 -1.833 1.00 88.94 103 TYR A CA 1
ATOM 872 C C . TYR A 1 103 ? 5.161 -13.389 -2.587 1.00 88.94 103 TYR A C 1
ATOM 874 O O . TYR A 1 103 ? 5.853 -12.597 -3.234 1.00 88.94 103 TYR A O 1
ATOM 882 N N . PRO A 1 104 ? 5.457 -14.707 -2.585 1.00 91.62 104 PRO A N 1
ATOM 883 C CA . PRO A 1 104 ? 6.533 -15.261 -3.410 1.00 91.62 104 PRO A CA 1
ATOM 884 C C . PRO A 1 104 ? 6.318 -15.059 -4.915 1.00 91.62 104 PRO A C 1
ATOM 886 O O . PRO A 1 104 ? 7.282 -14.818 -5.640 1.00 91.62 104 PRO A O 1
ATOM 889 N N . GLU A 1 105 ? 5.067 -15.107 -5.381 1.00 86.19 105 GLU A N 1
ATOM 890 C CA . GLU A 1 105 ? 4.718 -14.881 -6.789 1.00 86.19 105 GLU A CA 1
ATOM 891 C C . GLU A 1 105 ? 5.042 -13.446 -7.207 1.00 86.19 105 GLU A C 1
ATOM 893 O O . GLU A 1 105 ? 5.648 -13.229 -8.252 1.00 86.19 105 GLU A O 1
ATOM 898 N N . VAL A 1 106 ? 4.782 -12.469 -6.330 1.00 85.25 106 VAL A N 1
ATOM 899 C CA . VAL A 1 106 ? 5.185 -11.069 -6.550 1.00 85.25 106 VAL A CA 1
ATOM 900 C C . VAL A 1 106 ? 6.697 -10.959 -6.782 1.00 85.25 106 VAL A C 1
ATOM 902 O O . VAL A 1 106 ? 7.136 -10.226 -7.666 1.00 85.25 106 VAL A O 1
ATOM 905 N N . TRP A 1 107 ? 7.516 -11.689 -6.019 1.00 90.56 107 TRP A N 1
ATOM 906 C CA . TRP A 1 107 ? 8.972 -11.686 -6.210 1.00 90.56 107 TRP A CA 1
ATOM 907 C C . TRP A 1 107 ? 9.430 -12.412 -7.467 1.00 90.56 107 TRP A C 1
ATOM 909 O O . TRP A 1 107 ? 10.367 -11.937 -8.112 1.00 90.56 107 TRP A O 1
ATOM 919 N N . ARG A 1 108 ? 8.778 -13.521 -7.828 1.00 89.44 108 ARG A N 1
ATOM 920 C CA . ARG A 1 108 ? 9.039 -14.243 -9.082 1.00 89.44 108 ARG A CA 1
ATOM 921 C C . ARG A 1 108 ? 8.816 -13.342 -10.296 1.00 89.44 108 ARG A C 1
ATOM 923 O O . ARG A 1 108 ? 9.554 -13.437 -11.271 1.00 89.44 108 ARG A O 1
ATOM 930 N N . ASP A 1 109 ? 7.838 -12.452 -10.203 1.00 84.88 109 ASP A N 1
ATOM 931 C CA . ASP A 1 109 ? 7.395 -11.600 -11.299 1.00 84.88 109 ASP A CA 1
ATOM 932 C C . ASP A 1 109 ? 8.301 -10.375 -11.544 1.00 84.88 109 ASP A C 1
ATOM 934 O O . ASP A 1 109 ? 8.501 -9.906 -12.669 1.00 84.88 109 ASP A O 1
ATOM 938 N N . ILE A 1 110 ? 8.927 -9.876 -10.477 1.00 88.12 110 ILE A N 1
ATOM 939 C CA . ILE A 1 110 ? 9.725 -8.643 -10.468 1.00 88.12 110 ILE A CA 1
ATOM 940 C C . ILE A 1 110 ? 10.832 -8.578 -11.550 1.00 88.12 110 ILE A C 1
ATOM 942 O O . ILE A 1 110 ? 10.964 -7.523 -12.182 1.00 88.12 110 ILE A O 1
ATOM 946 N N . PRO A 1 111 ? 11.632 -9.632 -11.819 1.00 88.38 111 PRO A N 1
ATOM 947 C CA . PRO A 1 111 ? 12.649 -9.591 -12.872 1.00 88.38 111 PRO A CA 1
ATOM 948 C C . PRO A 1 111 ? 12.071 -9.369 -14.277 1.00 88.38 111 PRO A C 1
ATOM 950 O O . PRO A 1 111 ? 12.638 -8.595 -15.054 1.00 88.38 111 PRO A O 1
ATOM 953 N N . LYS A 1 112 ? 10.923 -9.990 -14.595 1.00 85.25 112 LYS A N 1
ATOM 954 C CA . LYS A 1 112 ? 10.239 -9.813 -15.890 1.00 85.25 112 LYS A CA 1
ATOM 955 C C . LYS A 1 112 ? 9.745 -8.370 -16.028 1.00 85.25 112 LYS A C 1
ATOM 957 O O . LYS A 1 112 ? 9.958 -7.753 -17.073 1.00 85.25 112 LYS A O 1
ATOM 962 N N . ILE A 1 113 ? 9.222 -7.780 -14.948 1.00 83.94 113 ILE A N 1
ATOM 963 C CA . ILE A 1 113 ? 8.854 -6.354 -14.895 1.00 83.94 113 ILE A CA 1
ATOM 964 C C . ILE A 1 113 ? 10.057 -5.448 -15.204 1.00 83.94 113 ILE A C 1
ATOM 966 O O . ILE A 1 113 ? 9.951 -4.536 -16.027 1.00 83.94 113 ILE A O 1
ATOM 970 N N . TRP A 1 114 ? 11.210 -5.677 -14.569 1.00 87.50 114 TRP A N 1
ATOM 971 C CA . TRP A 1 114 ? 12.405 -4.855 -14.801 1.00 87.50 114 TRP A CA 1
ATOM 972 C C . TRP A 1 114 ? 12.931 -4.972 -16.230 1.00 87.50 114 TRP A C 1
ATOM 974 O O . TRP A 1 114 ? 13.235 -3.947 -16.841 1.00 87.50 114 TRP A O 1
ATOM 984 N N . SER A 1 115 ? 12.975 -6.184 -16.786 1.00 86.69 115 SER A N 1
ATOM 985 C CA . SER A 1 115 ? 13.367 -6.406 -18.182 1.00 86.69 115 SER A CA 1
ATOM 986 C C . SER A 1 115 ? 12.470 -5.620 -19.148 1.00 86.69 115 SER A C 1
ATOM 988 O O . SER A 1 115 ? 12.967 -4.878 -19.997 1.00 86.69 115 SER A O 1
ATOM 990 N N . ARG A 1 116 ? 11.146 -5.663 -18.948 1.00 82.31 116 ARG A N 1
ATOM 991 C CA . ARG A 1 116 ? 10.189 -4.875 -19.746 1.00 82.31 116 ARG A CA 1
ATOM 992 C C . ARG A 1 116 ? 10.404 -3.372 -19.607 1.00 82.31 116 ARG A C 1
ATOM 994 O O . ARG A 1 116 ? 10.344 -2.651 -20.601 1.00 82.31 116 ARG A O 1
ATOM 1001 N N . TRP A 1 117 ? 10.672 -2.879 -18.395 1.00 82.69 117 TRP A N 1
ATOM 1002 C CA . TRP A 1 117 ? 10.983 -1.460 -18.181 1.00 82.69 117 TRP A CA 1
ATOM 1003 C C . TRP A 1 117 ? 12.248 -1.033 -18.926 1.00 82.69 117 TRP A C 1
ATOM 1005 O O . TRP A 1 117 ? 12.275 0.062 -19.483 1.00 82.69 117 TRP A O 1
ATOM 1015 N N . GLN A 1 118 ? 13.274 -1.886 -18.956 1.00 84.56 118 GLN A N 1
ATOM 1016 C CA . GLN A 1 118 ? 14.508 -1.631 -19.702 1.00 84.56 118 GLN A CA 1
ATOM 1017 C C . GLN A 1 118 ? 14.247 -1.561 -21.207 1.00 84.56 118 GLN A C 1
ATOM 1019 O O . GLN A 1 118 ? 14.734 -0.644 -21.864 1.00 84.56 118 GLN A O 1
ATOM 1024 N N . ARG A 1 119 ? 13.422 -2.473 -21.732 1.00 86.81 119 ARG A N 1
ATOM 1025 C CA . ARG A 1 119 ? 13.041 -2.532 -23.154 1.00 86.81 119 ARG A CA 1
ATOM 1026 C C . ARG A 1 119 ? 11.939 -1.543 -23.554 1.00 86.81 119 ARG A C 1
ATOM 1028 O O . ARG A 1 119 ? 11.624 -1.435 -24.732 1.00 86.81 119 ARG A O 1
ATOM 1035 N N . LYS A 1 120 ? 11.375 -0.795 -22.597 1.00 83.00 120 LYS A N 1
ATOM 1036 C CA . LYS A 1 120 ? 10.240 0.129 -22.793 1.00 83.00 120 LYS A CA 1
ATOM 1037 C C . LYS A 1 120 ? 8.992 -0.554 -23.387 1.00 83.00 120 LYS A C 1
ATOM 1039 O O . LYS A 1 120 ? 8.240 0.048 -24.148 1.00 83.00 120 LYS A O 1
ATOM 1044 N N . GLU A 1 121 ? 8.760 -1.811 -23.018 1.00 81.69 121 GLU A N 1
ATOM 1045 C CA . GLU A 1 121 ? 7.674 -2.654 -23.542 1.00 81.69 121 GLU A CA 1
ATOM 1046 C C . GLU A 1 121 ? 6.346 -2.411 -22.809 1.00 81.69 121 GLU A C 1
ATOM 1048 O O . GLU A 1 121 ? 5.916 -3.190 -21.946 1.00 81.69 121 GLU A O 1
ATOM 1053 N N . TYR A 1 122 ? 5.691 -1.301 -23.151 1.00 76.06 122 TYR A N 1
ATOM 1054 C CA . TYR A 1 122 ? 4.467 -0.839 -22.483 1.00 76.06 122 TYR A CA 1
ATOM 1055 C C . TYR A 1 122 ? 3.168 -1.352 -23.114 1.00 76.06 122 TYR A C 1
ATOM 1057 O O . TYR A 1 122 ? 2.121 -1.234 -22.496 1.00 76.06 122 TYR A O 1
ATOM 1065 N N . GLN A 1 123 ? 3.221 -1.966 -24.297 1.00 76.62 123 GLN A N 1
ATOM 1066 C CA . GLN A 1 123 ? 2.031 -2.405 -25.049 1.00 76.62 123 GLN A CA 1
ATOM 1067 C C . GLN A 1 123 ? 2.031 -3.917 -25.336 1.00 76.62 123 GLN A C 1
ATOM 1069 O O . GLN A 1 123 ? 1.285 -4.403 -26.174 1.00 76.62 123 GLN A O 1
ATOM 1074 N N . THR A 1 124 ? 2.882 -4.675 -24.638 1.00 74.62 124 THR A N 1
ATOM 1075 C CA . THR A 1 124 ? 2.991 -6.131 -24.801 1.00 74.62 124 THR A CA 1
ATOM 1076 C C . THR A 1 124 ? 2.040 -6.858 -23.853 1.00 74.62 124 THR A C 1
ATOM 1078 O O . THR A 1 124 ? 2.186 -6.732 -22.635 1.00 74.62 124 THR A O 1
ATOM 1081 N N . PHE A 1 125 ? 1.110 -7.631 -24.410 1.00 75.88 125 PHE A N 1
ATOM 1082 C CA . PHE A 1 125 ? 0.138 -8.470 -23.700 1.00 75.88 125 PHE A CA 1
ATOM 1083 C C . PHE A 1 125 ? 0.413 -9.955 -23.958 1.00 75.88 125 PHE A C 1
ATOM 1085 O O . PHE A 1 125 ? 1.127 -10.292 -24.906 1.00 75.88 125 PHE A O 1
ATOM 1092 N N . SER A 1 126 ? -0.138 -10.838 -23.119 1.00 74.81 126 SER A N 1
ATOM 1093 C CA . SER A 1 126 ? -0.128 -12.276 -23.410 1.00 74.81 126 SER A CA 1
ATOM 1094 C C . SER A 1 126 ? -0.844 -12.569 -24.737 1.00 74.81 126 SER A C 1
ATOM 1096 O O . SER A 1 126 ? -1.851 -11.919 -25.020 1.00 74.81 126 SER A O 1
ATOM 1098 N N . PRO A 1 127 ? -0.377 -13.552 -25.534 1.00 76.25 127 PRO A N 1
ATOM 1099 C CA . PRO A 1 127 ? -0.974 -13.879 -26.835 1.00 76.25 127 PRO A CA 1
ATOM 1100 C C . PRO A 1 127 ? -2.450 -14.291 -26.767 1.00 76.25 127 PRO A C 1
ATOM 1102 O O . PRO A 1 127 ? -3.166 -14.183 -27.753 1.00 76.25 127 PRO A O 1
ATOM 1105 N N . GLU A 1 128 ? -2.886 -14.768 -25.603 1.00 78.88 128 GLU A N 1
ATOM 1106 C CA . GLU A 1 128 ? -4.254 -15.212 -25.315 1.00 78.88 128 GLU A CA 1
ATOM 1107 C C . GLU A 1 128 ? -5.243 -14.045 -25.129 1.00 78.88 128 GLU A C 1
ATOM 1109 O O . GLU A 1 128 ? -6.449 -14.269 -25.096 1.00 78.88 128 GLU A O 1
ATOM 1114 N N . ILE A 1 129 ? -4.756 -12.805 -24.990 1.00 77.25 129 ILE A N 1
ATOM 1115 C CA . ILE A 1 129 ? -5.600 -11.626 -24.764 1.00 77.25 129 ILE A CA 1
ATOM 1116 C C . ILE A 1 129 ? -6.074 -11.074 -26.110 1.00 77.25 129 ILE A C 1
ATOM 1118 O O . ILE A 1 129 ? -5.271 -10.638 -26.937 1.00 77.25 129 ILE A O 1
ATOM 1122 N N . GLU A 1 130 ? -7.391 -11.020 -26.304 1.00 81.25 130 GLU A N 1
ATOM 1123 C CA . GLU A 1 130 ? -7.997 -10.357 -27.456 1.00 81.25 130 GLU A CA 1
ATOM 1124 C C . GLU A 1 130 ? -7.866 -8.835 -27.315 1.00 81.25 130 GLU A C 1
ATOM 1126 O O . GLU A 1 130 ? -8.422 -8.219 -26.410 1.00 81.25 130 GLU A O 1
ATOM 1131 N N . LEU A 1 131 ? -7.094 -8.213 -28.209 1.00 82.56 131 LEU A N 1
ATOM 1132 C CA . LEU A 1 131 ? -6.850 -6.764 -28.187 1.00 82.56 131 LEU A CA 1
ATOM 1133 C C . LEU A 1 131 ? -7.809 -5.991 -29.105 1.00 82.56 131 LEU A C 1
ATOM 1135 O O . LEU A 1 131 ? -7.836 -4.759 -29.077 1.00 82.56 131 LEU A O 1
ATOM 1139 N N . GLN A 1 132 ? -8.581 -6.694 -29.938 1.00 87.00 132 GLN A N 1
ATOM 1140 C CA . GLN A 1 132 ? -9.490 -6.076 -30.896 1.00 87.00 132 GLN A CA 1
ATOM 1141 C C . GLN A 1 132 ? -10.655 -5.387 -30.170 1.00 87.00 132 GLN A C 1
ATOM 1143 O O . GLN A 1 132 ? -11.192 -5.895 -29.195 1.00 87.00 132 GLN A O 1
ATOM 1148 N N . GLY A 1 133 ? -11.034 -4.193 -30.635 1.00 83.69 133 GLY A N 1
ATOM 1149 C CA . GLY A 1 133 ? -12.143 -3.420 -30.061 1.00 83.69 133 GLY A CA 1
ATOM 1150 C C . GLY A 1 133 ? -11.777 -2.545 -28.855 1.00 83.69 133 GLY A C 1
ATOM 1151 O O . GLY A 1 133 ? -12.567 -1.677 -28.484 1.00 83.69 133 GLY A O 1
ATOM 1152 N N . TYR A 1 134 ? -10.575 -2.684 -28.287 1.00 81.25 134 TYR A N 1
ATOM 1153 C CA . TYR A 1 134 ? -10.115 -1.815 -27.205 1.00 81.25 134 TYR A CA 1
ATOM 1154 C C . TYR A 1 134 ? -9.516 -0.502 -27.735 1.00 81.25 134 TYR A C 1
ATOM 1156 O O . TYR A 1 134 ? -8.621 -0.524 -28.586 1.00 81.25 134 TYR A O 1
ATOM 1164 N N . PRO A 1 135 ? -9.933 0.667 -27.209 1.00 85.44 135 PRO A N 1
ATOM 1165 C CA . PRO A 1 135 ? -9.250 1.924 -27.491 1.00 85.44 135 PRO A CA 1
ATOM 1166 C C . PRO A 1 135 ? -7.761 1.865 -27.093 1.00 85.44 135 PRO A C 1
ATOM 1168 O O . PRO A 1 135 ? -7.441 1.274 -26.057 1.00 85.44 135 PRO A O 1
ATOM 1171 N N . PRO A 1 136 ? -6.848 2.550 -27.813 1.00 80.50 136 PRO A N 1
ATOM 1172 C CA . PRO A 1 136 ? -5.401 2.494 -27.552 1.00 80.50 136 PRO A CA 1
ATOM 1173 C C . PRO A 1 136 ? -4.979 2.846 -26.119 1.00 80.50 136 PRO A C 1
ATOM 1175 O O . PRO A 1 136 ? -3.936 2.396 -25.644 1.00 80.50 136 PRO A O 1
ATOM 1178 N N . TYR A 1 137 ? -5.792 3.642 -25.420 1.00 81.38 137 TYR A N 1
ATOM 1179 C CA . TYR A 1 137 ? -5.597 3.960 -24.007 1.00 81.38 137 TYR A CA 1
ATOM 1180 C C . TYR A 1 137 ? -5.627 2.710 -23.109 1.00 81.38 137 TYR A C 1
ATOM 1182 O O . TYR A 1 137 ? -4.804 2.584 -22.206 1.00 81.38 137 TYR A O 1
ATOM 1190 N N . TYR A 1 138 ? -6.528 1.763 -23.384 1.00 79.19 138 TYR A N 1
ATOM 1191 C CA . TYR A 1 138 ? -6.671 0.520 -22.621 1.00 79.19 138 TYR A CA 1
ATOM 1192 C C . TYR A 1 138 ? -5.603 -0.522 -22.969 1.00 79.19 138 TYR A C 1
ATOM 1194 O O . TYR A 1 138 ? -5.398 -1.460 -22.203 1.00 79.19 138 TYR A O 1
ATOM 1202 N N . LEU A 1 139 ? -4.875 -0.326 -24.072 1.00 80.06 139 LEU A N 1
ATOM 1203 C CA . LEU A 1 139 ? -3.766 -1.176 -24.511 1.00 80.06 139 LEU A CA 1
ATOM 1204 C C . LEU A 1 139 ? -2.408 -0.719 -23.945 1.00 80.06 139 LEU A C 1
ATOM 1206 O O . LEU A 1 139 ? -1.350 -1.048 -24.480 1.00 80.06 139 LEU A O 1
ATOM 1210 N N . GLN A 1 140 ? -2.420 0.044 -22.850 1.00 78.50 140 GLN A N 1
ATOM 1211 C CA . GLN A 1 140 ? -1.222 0.406 -22.096 1.00 78.50 140 GLN A CA 1
ATOM 1212 C C . GLN A 1 140 ? -1.115 -0.463 -20.842 1.00 78.50 140 GLN A C 1
ATOM 1214 O O . GLN A 1 140 ? -2.022 -0.507 -20.011 1.00 78.50 140 GLN A O 1
ATOM 1219 N N . ASN A 1 141 ? 0.025 -1.123 -20.666 1.00 70.88 141 ASN A N 1
ATOM 1220 C CA . ASN A 1 141 ? 0.340 -1.830 -19.437 1.00 70.88 141 ASN A CA 1
ATOM 1221 C C . ASN A 1 141 ? 0.942 -0.880 -18.412 1.00 70.88 141 ASN A C 1
ATOM 1223 O O . ASN A 1 141 ? 2.017 -0.308 -18.609 1.00 70.88 141 ASN A O 1
ATOM 1227 N N . PHE A 1 142 ? 0.272 -0.770 -17.269 1.00 64.69 142 PHE A N 1
ATOM 1228 C CA . PHE A 1 142 ? 0.838 -0.122 -16.100 1.00 64.69 142 PHE A CA 1
ATOM 1229 C C . PHE A 1 142 ? 1.893 -1.042 -15.480 1.00 64.69 142 PHE A C 1
ATOM 1231 O O . PHE A 1 142 ? 1.742 -2.258 -15.413 1.00 64.69 142 PHE A O 1
ATOM 1238 N N . HIS A 1 143 ? 2.997 -0.437 -15.057 1.00 55.97 143 HIS A N 1
ATOM 1239 C CA . HIS A 1 143 ? 4.307 -1.025 -14.764 1.00 55.97 143 HIS A CA 1
ATOM 1240 C C . HIS A 1 143 ? 4.393 -2.174 -13.728 1.00 55.97 143 HIS A C 1
ATOM 1242 O O . HIS A 1 143 ? 5.503 -2.527 -13.335 1.00 55.97 143 HIS A O 1
ATOM 1248 N N . TYR A 1 144 ? 3.284 -2.736 -13.256 1.00 54.47 144 TYR A N 1
ATOM 1249 C CA . TYR A 1 144 ? 3.212 -3.649 -12.111 1.00 54.47 144 TYR A CA 1
ATOM 1250 C C . TYR A 1 144 ? 2.684 -5.046 -12.463 1.00 54.47 144 TYR A C 1
ATOM 1252 O O . TYR A 1 144 ? 2.623 -5.884 -11.571 1.00 54.47 144 TYR A O 1
ATOM 1260 N N . GLN A 1 145 ? 2.276 -5.284 -13.715 1.00 62.22 145 GLN A N 1
ATOM 1261 C CA . GLN A 1 145 ? 1.629 -6.528 -14.140 1.00 62.22 145 GLN A CA 1
ATOM 1262 C C . GLN A 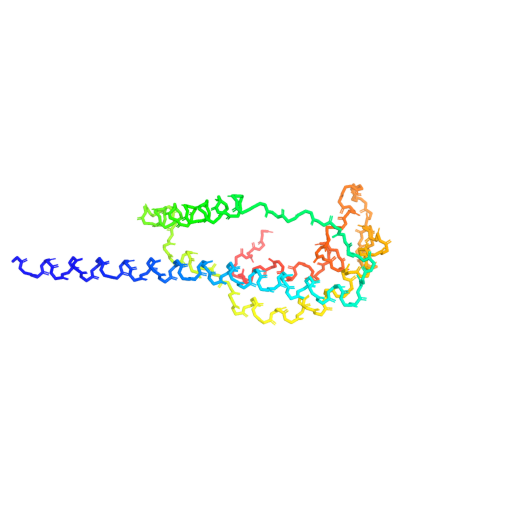1 145 ? 2.314 -7.106 -15.370 1.00 62.22 145 GLN A C 1
ATOM 1264 O O . GLN A 1 145 ? 2.439 -6.464 -16.415 1.00 62.22 145 GLN A O 1
ATOM 1269 N N . THR A 1 146 ? 2.759 -8.341 -15.228 1.00 56.97 146 THR A N 1
ATOM 1270 C CA . THR A 1 146 ? 3.688 -8.967 -16.161 1.00 56.97 146 THR A CA 1
ATOM 1271 C C . THR A 1 146 ? 3.052 -9.507 -17.428 1.00 56.97 146 THR A C 1
ATOM 1273 O O . THR A 1 146 ? 3.704 -9.486 -18.476 1.00 56.97 146 THR A O 1
ATOM 1276 N N . ASP A 1 147 ? 1.766 -9.835 -17.360 1.00 59.03 147 ASP A N 1
ATOM 1277 C CA . ASP A 1 147 ? 0.965 -10.347 -18.479 1.00 59.03 147 ASP A CA 1
ATOM 1278 C C . ASP A 1 147 ? -0.115 -9.333 -18.913 1.00 59.03 147 ASP A C 1
ATOM 1280 O O . ASP A 1 147 ? -0.899 -9.567 -19.828 1.00 59.03 147 ASP A O 1
ATOM 1284 N N . GLY A 1 148 ? -0.114 -8.164 -18.261 1.00 62.84 148 GLY A N 1
ATOM 1285 C CA . GLY A 1 148 ? -1.086 -7.090 -18.423 1.00 62.84 148 GLY A CA 1
ATOM 1286 C C . GLY A 1 148 ? -2.344 -7.266 -17.582 1.00 62.84 148 GLY A C 1
ATOM 1287 O O . GLY A 1 148 ? -2.714 -8.379 -17.213 1.00 62.84 148 GLY A O 1
ATOM 1288 N N . TYR A 1 149 ? -3.002 -6.152 -17.249 1.00 65.56 149 TYR A N 1
ATOM 1289 C CA . TYR A 1 149 ? -4.141 -6.138 -16.319 1.00 65.56 149 TYR A CA 1
ATOM 1290 C C . TYR A 1 149 ? -5.369 -6.912 -16.822 1.00 65.56 149 TYR A C 1
ATOM 1292 O O . TYR A 1 149 ? -6.239 -7.241 -16.022 1.00 65.56 149 TYR A O 1
ATOM 1300 N N . LEU A 1 150 ? -5.414 -7.212 -18.124 1.00 66.00 150 LEU A N 1
ATOM 1301 C CA . LEU A 1 150 ? -6.457 -8.001 -18.782 1.00 66.00 150 LEU A CA 1
ATOM 1302 C C . LEU A 1 150 ? -6.237 -9.524 -18.677 1.00 66.00 150 LEU A C 1
ATOM 1304 O O . LEU A 1 150 ? -7.089 -10.284 -19.113 1.00 66.00 150 LEU A O 1
ATOM 1308 N N . SER A 1 151 ? -5.109 -9.981 -18.120 1.00 67.88 151 SER A N 1
ATOM 1309 C CA . SER A 1 151 ? -4.824 -11.415 -17.948 1.00 67.88 151 SER A CA 1
ATOM 1310 C C . SER A 1 151 ? -5.584 -12.040 -16.774 1.00 67.88 151 SER A C 1
ATOM 1312 O O . SER A 1 151 ? -5.750 -11.417 -15.720 1.00 67.88 151 SER A O 1
ATOM 1314 N N . ASP A 1 152 ? -5.916 -13.328 -16.897 1.00 67.19 152 ASP A N 1
ATOM 1315 C CA . ASP A 1 152 ? -6.517 -14.126 -15.818 1.00 67.19 152 ASP A CA 1
ATOM 1316 C C . ASP A 1 152 ? -5.635 -14.181 -14.566 1.00 67.19 152 ASP A C 1
ATOM 1318 O O . ASP A 1 152 ? -6.126 -14.149 -13.436 1.00 67.19 152 ASP A O 1
ATOM 1322 N N . MET A 1 153 ? -4.311 -14.219 -14.738 1.00 65.12 153 MET A N 1
ATOM 1323 C CA . MET A 1 153 ? -3.370 -14.144 -13.619 1.00 65.12 153 MET A CA 1
ATOM 1324 C C . MET A 1 153 ? -3.532 -12.823 -12.850 1.00 65.12 153 MET A C 1
ATOM 1326 O O . MET A 1 153 ? -3.599 -12.823 -11.619 1.00 65.12 153 MET A O 1
ATOM 1330 N N . SER A 1 154 ? -3.647 -11.698 -13.562 1.00 63.28 154 SER A N 1
ATOM 1331 C CA . SER A 1 154 ? -3.857 -10.384 -12.942 1.00 63.28 154 SER A CA 1
ATOM 1332 C C . SER A 1 154 ? -5.221 -10.281 -12.264 1.00 63.28 154 SER A C 1
ATOM 1334 O O . SER A 1 154 ? -5.311 -9.733 -11.162 1.00 63.28 154 SER A O 1
ATOM 1336 N N . ALA A 1 155 ? -6.263 -10.854 -12.870 1.00 65.12 155 ALA A N 1
ATOM 1337 C CA . ALA A 1 155 ? -7.586 -10.945 -12.263 1.00 65.12 155 ALA A CA 1
ATOM 1338 C C . ALA A 1 155 ? -7.549 -11.766 -10.965 1.00 65.12 155 ALA A C 1
ATOM 1340 O O . ALA A 1 155 ? -8.114 -11.346 -9.959 1.00 65.12 155 ALA A O 1
ATOM 1341 N N . ASN A 1 156 ? -6.819 -12.884 -10.938 1.00 63.75 156 ASN A N 1
ATOM 1342 C CA . ASN A 1 156 ? -6.668 -13.718 -9.746 1.00 63.75 156 ASN A CA 1
ATOM 1343 C C . ASN A 1 156 ? -5.898 -13.029 -8.610 1.00 63.75 156 ASN A C 1
ATOM 1345 O O . ASN A 1 156 ? -6.252 -13.228 -7.450 1.00 63.75 156 ASN A O 1
ATOM 1349 N N . LEU A 1 157 ? -4.905 -12.190 -8.922 1.00 58.66 157 LEU A N 1
ATOM 1350 C CA . LEU A 1 157 ? -4.189 -11.379 -7.925 1.00 58.66 157 LEU A CA 1
ATOM 1351 C C . LEU A 1 157 ? -5.072 -10.285 -7.294 1.00 58.66 157 LEU A C 1
ATOM 1353 O O . LEU A 1 157 ? -4.849 -9.908 -6.145 1.00 58.66 157 LEU A O 1
ATOM 1357 N N . LEU A 1 158 ? -6.056 -9.762 -8.035 1.00 53.09 158 LEU A N 1
ATOM 1358 C CA . LEU A 1 158 ? -6.977 -8.711 -7.575 1.00 53.09 158 LEU A CA 1
ATOM 1359 C C . LEU A 1 158 ? -8.293 -9.256 -7.008 1.00 53.09 158 LEU A C 1
ATOM 1361 O O . LEU A 1 158 ? -9.012 -8.536 -6.308 1.00 53.09 158 LEU A O 1
ATOM 1365 N N . ARG A 1 159 ? -8.623 -10.514 -7.308 1.00 45.97 159 ARG A N 1
ATOM 1366 C CA . ARG A 1 159 ? -9.844 -11.164 -6.847 1.00 45.97 159 ARG A CA 1
ATOM 1367 C C . ARG A 1 159 ? -9.775 -11.340 -5.335 1.00 45.97 159 ARG A C 1
ATOM 1369 O O . ARG A 1 159 ? -9.129 -12.253 -4.830 1.00 45.97 159 ARG A O 1
ATOM 1376 N N . LYS A 1 160 ? -10.504 -10.486 -4.611 1.00 46.81 160 LYS A N 1
ATOM 1377 C CA . LYS A 1 160 ? -10.900 -10.783 -3.233 1.00 46.81 160 LYS A CA 1
ATOM 1378 C C . LYS A 1 160 ? -11.642 -12.120 -3.249 1.00 46.81 160 LYS A C 1
ATOM 1380 O O . LYS A 1 160 ? -12.636 -12.280 -3.956 1.00 46.81 160 LYS A O 1
ATOM 1385 N N . THR A 1 161 ? -11.127 -13.079 -2.500 1.00 44.31 161 THR A N 1
ATOM 1386 C CA . THR A 1 161 ? -11.687 -14.409 -2.254 1.00 44.31 161 THR A CA 1
ATOM 1387 C C . THR A 1 161 ? -12.937 -14.301 -1.372 1.00 44.31 161 THR A C 1
ATOM 1389 O O . THR A 1 161 ? -12.970 -14.807 -0.261 1.00 44.31 161 THR A O 1
ATOM 1392 N N . ASP A 1 162 ? -13.986 -13.631 -1.857 1.00 43.84 162 ASP A N 1
ATOM 1393 C CA . ASP A 1 162 ? -15.334 -13.712 -1.278 1.00 43.84 162 ASP A CA 1
ATOM 1394 C C . ASP A 1 162 ? -16.271 -14.321 -2.331 1.00 43.84 162 ASP A C 1
ATOM 1396 O O . ASP A 1 162 ? -16.998 -13.639 -3.055 1.00 43.84 162 ASP A O 1
ATOM 1400 N N . THR A 1 163 ? -16.183 -15.643 -2.491 1.00 46.56 163 THR A N 1
ATOM 1401 C CA . THR A 1 163 ? -16.973 -16.418 -3.466 1.00 46.56 163 THR A CA 1
ATOM 1402 C C . THR A 1 163 ? -18.454 -16.539 -3.096 1.00 46.56 163 THR A C 1
ATOM 1404 O O . THR A 1 163 ? -19.213 -17.155 -3.836 1.00 46.56 163 THR A O 1
ATOM 1407 N N . THR A 1 164 ? -18.910 -15.958 -1.985 1.00 42.75 164 THR A N 1
ATOM 1408 C CA . THR A 1 164 ? -20.314 -16.036 -1.539 1.00 42.75 164 THR A CA 1
ATOM 1409 C C . THR A 1 164 ? -21.211 -14.919 -2.080 1.00 42.75 164 THR A C 1
ATOM 1411 O O . THR A 1 164 ? -22.418 -14.966 -1.847 1.00 42.75 164 THR A O 1
ATOM 1414 N N . ARG A 1 165 ? -20.687 -13.938 -2.835 1.00 42.03 165 ARG A N 1
ATOM 1415 C CA . ARG A 1 165 ? -21.483 -12.787 -3.321 1.00 42.03 165 ARG A CA 1
ATOM 1416 C C . ARG A 1 165 ? -21.788 -12.720 -4.814 1.00 42.03 165 ARG A C 1
ATOM 1418 O O . ARG A 1 165 ? -22.427 -11.762 -5.236 1.00 42.03 165 ARG A O 1
ATOM 1425 N N . TYR A 1 166 ? -21.409 -13.712 -5.611 1.00 35.09 166 TYR A N 1
ATOM 1426 C CA . TYR A 1 166 ? -21.835 -13.766 -7.012 1.00 35.09 166 TYR A CA 1
ATOM 1427 C C . TYR A 1 166 ? -22.966 -14.781 -7.182 1.00 35.09 166 TYR A C 1
ATOM 1429 O O . TYR A 1 166 ? -22.729 -15.958 -7.440 1.00 35.09 166 TYR A O 1
ATOM 1437 N N . LYS A 1 167 ? -24.213 -14.314 -7.040 1.00 32.97 167 LYS A N 1
ATOM 1438 C CA . LYS A 1 167 ? -25.341 -14.939 -7.738 1.00 32.97 167 LYS A CA 1
ATOM 1439 C C . LYS A 1 167 ? -25.469 -14.251 -9.101 1.00 32.97 167 LYS A C 1
ATOM 1441 O O . LYS A 1 167 ? -25.643 -13.033 -9.108 1.00 32.97 167 LYS A O 1
ATOM 1446 N N . PRO A 1 168 ? -25.340 -14.976 -10.223 1.00 43.44 168 PRO A N 1
ATOM 1447 C CA . PRO A 1 168 ? -25.623 -14.406 -11.531 1.00 43.44 168 PRO A CA 1
ATOM 1448 C C . PRO A 1 168 ? -27.121 -14.085 -11.629 1.00 43.44 168 PRO A C 1
ATOM 1450 O O . PRO A 1 168 ? -27.950 -14.871 -11.163 1.00 43.44 168 PRO A O 1
ATOM 1453 N N . TYR A 1 169 ? -27.426 -12.909 -12.180 1.00 48.91 169 TYR A N 1
ATOM 1454 C CA . TYR A 1 169 ? -28.750 -12.569 -12.701 1.00 48.91 169 TYR A CA 1
ATOM 1455 C C . TYR A 1 169 ? -28.928 -13.197 -14.081 1.00 48.91 169 TYR A C 1
ATOM 1457 O O . TYR A 1 169 ? -27.916 -13.247 -14.819 1.00 48.91 169 TYR A O 1
#

Radius of gyration: 22.2 Å; chains: 1; bounding box: 51×35×74 Å

Organism: NCBI:txid1458985

pLDDT: mean 81.67, std 15.01, range [32.97, 97.81]

Sequence (169 aa):
MESTSKINQFTLLRETLIKFTYQVFQQSKTFFSIAHIAIRARLRNIFFPELKKIRQPLSKQLLLEFAKRRKNLGEADWQDAQKGVYPVGTLFDNPWQDFFRYYPEVWRDIPKIWSRWQRKEYQTFSPEIELQGYPPYYLQNFHYQTDGYLSDMSANLLRKTDTTRYKPY

Foldseek 3Di:
DVVVVVVVVVVVVVLVVLLVVLVVVLVVVVVVVVVVVVVLVVVCCVPPVVPPDPDDDDDPVVVVVVVVVSVVVSVVVSVCCVVPVDPSVVSVPDPVVVVVVCVVVQVVQSVLLSVCVVVVVQQDADPPDDPPPDDVVQSGADSRDNRGCRDPVNVVVVDDPPPPPDDDD